Protein AF-A0A820NAB6-F1 (afdb_monomer)

Secondary structure (DSSP, 8-state):
-PPPPTTEEE-TTT--EEEGGGSSSSS--STT--TT-TTT-SS----PPTTEEE-TT-SS--EEEGGGSS--

InterPro domains:
  IPR002172 Low-density lipoprotein (LDL) receptor class A repeat [PF00057] (3-37)
  IPR002172 Low-density lipoprotein (LDL) receptor class A repeat [PR00261] (15-36)
  IPR002172 Low-density lipoprotein (LDL) receptor class A repeat [PR00261] (61-72)
  IPR002172 Low-density lipoprotein (LDL) receptor class A repeat [PS50068] (3-42)
  IPR002172 Low-density lipoprotein (LDL) receptor class A repeat [SM00192] (3-43)
  IPR002172 Low-density lipoprotein (LDL) receptor class A repeat [cd00112] (4-37)
  IPR023415 Low-density lipoprotein (LDL) receptor class A, conserved site [PS01209] (17-41)
  IPR036055 LDL receptor-like superfamily [G3DSA:4.10.400.10] (1-43)
  IPR036055 LDL receptor-like superfamily [SSF57424] (2-40)
  IPR051221 Low-density lipoprotein receptor-related [PTHR22722] (2-72)

Radius of gyration: 15.32 Å; Cα contacts (8 Å, |Δi|>4): 92; chains: 1; bounding box: 34×18×47 Å

Nearest PDB structures (foldseek):
  8yw1-assembly1_C  TM=9.118E-01  e=3.075E-04  Homo sapiens
  7qbf-assembly1_C  TM=5.438E-01  e=3.881E-05  Homo sapiens
  7qbe-assembly2_D  TM=5.108E-01  e=1.542E-04  Homo sapiens
  7qbg-assembly2_B  TM=5.027E-01  e=1.542E-04  Homo sapiens
  8jx8-assembly1_B  TM=4.566E-01  e=1.538E-03  Rattus norvegicus

Structure (mmCIF, N/CA/C/O backbone):
data_AF-A0A820NAB6-F1
#
_entry.id   AF-A0A820NAB6-F1
#
loop_
_atom_site.group_PDB
_atom_site.id
_atom_site.type_symbol
_atom_site.label_atom_id
_atom_site.label_alt_id
_atom_site.label_comp_id
_atom_site.label_asym_id
_atom_site.label_entity_id
_atom_site.label_seq_id
_atom_site.pdbx_PDB_ins_code
_atom_site.Cartn_x
_atom_site.Cartn_y
_atom_site.Cartn_z
_atom_site.occupancy
_atom_site.B_iso_or_equiv
_atom_site.auth_seq_id
_atom_site.auth_comp_id
_atom_site.auth_asym_id
_atom_site.auth_atom_id
_atom_site.pdbx_PDB_model_num
ATOM 1 N N . ALA A 1 1 ? -19.560 -1.955 20.252 1.00 49.00 1 ALA A N 1
ATOM 2 C CA . ALA A 1 1 ? -18.465 -1.635 19.317 1.00 49.00 1 ALA A CA 1
ATOM 3 C C . ALA A 1 1 ? -17.398 -2.712 19.461 1.00 49.00 1 ALA A C 1
ATOM 5 O O . ALA A 1 1 ? -16.831 -2.817 20.543 1.00 49.00 1 ALA A O 1
ATOM 6 N N . ARG A 1 2 ? -17.184 -3.566 18.451 1.00 61.84 2 ARG A N 1
ATOM 7 C CA . ARG A 1 2 ? -16.006 -4.448 18.438 1.00 61.84 2 ARG A CA 1
ATOM 8 C C . ARG A 1 2 ? -14.807 -3.551 18.146 1.00 61.84 2 ARG A C 1
ATOM 10 O O . ARG A 1 2 ? -14.797 -2.872 17.129 1.00 61.84 2 ARG A O 1
ATOM 17 N N . ASN A 1 3 ? -13.885 -3.450 19.096 1.00 72.88 3 ASN A N 1
ATOM 18 C CA . ASN A 1 3 ? -12.559 -2.929 18.793 1.00 72.88 3 ASN A CA 1
ATOM 19 C C . ASN A 1 3 ? -11.854 -4.005 17.967 1.00 72.88 3 ASN A C 1
ATOM 21 O O . ASN A 1 3 ? -11.916 -5.174 18.354 1.00 72.88 3 ASN A O 1
ATOM 25 N N . CYS A 1 4 ? -11.234 -3.619 16.852 1.00 83.06 4 CYS A N 1
ATOM 26 C CA . CYS A 1 4 ? -10.292 -4.497 16.172 1.00 83.06 4 CYS A CA 1
ATOM 27 C C . CYS A 1 4 ? -9.202 -4.899 17.182 1.00 83.06 4 CYS A C 1
ATOM 29 O O . CYS A 1 4 ? -8.833 -4.120 18.069 1.00 83.06 4 CYS A O 1
ATOM 31 N N . THR A 1 5 ? -8.744 -6.139 17.112 1.00 84.69 5 THR A N 1
ATOM 32 C CA . THR A 1 5 ? -7.645 -6.649 17.930 1.00 84.69 5 THR A CA 1
ATOM 33 C C . THR A 1 5 ? -6.327 -5.972 17.547 1.00 84.69 5 THR A C 1
ATOM 35 O O . THR A 1 5 ? -6.216 -5.329 16.506 1.00 84.69 5 THR A O 1
ATOM 38 N N . SER A 1 6 ? -5.284 -6.126 18.370 1.00 84.25 6 SER A N 1
ATOM 39 C CA . SER A 1 6 ? -3.958 -5.558 18.063 1.00 84.25 6 SER A CA 1
ATOM 40 C C . SER A 1 6 ? -3.365 -6.027 16.730 1.00 84.25 6 SER A C 1
ATOM 42 O O . SER A 1 6 ? -2.476 -5.349 16.216 1.00 84.25 6 SER A O 1
ATOM 44 N N . ASN A 1 7 ? -3.831 -7.154 16.186 1.00 84.88 7 ASN A N 1
ATOM 45 C CA . ASN A 1 7 ? -3.353 -7.730 14.928 1.00 84.88 7 ASN A CA 1
ATOM 46 C C . ASN A 1 7 ? -4.283 -7.435 13.747 1.00 84.88 7 ASN A C 1
ATOM 48 O O . ASN A 1 7 ? -4.039 -7.925 12.652 1.00 84.88 7 ASN A O 1
ATOM 52 N N . GLU A 1 8 ? -5.331 -6.643 13.957 1.00 90.31 8 GLU A N 1
ATOM 53 C CA . GLU A 1 8 ? -6.268 -6.249 12.914 1.00 90.31 8 GLU A CA 1
ATOM 54 C C . GLU A 1 8 ? -6.068 -4.768 12.558 1.00 90.31 8 GLU A C 1
ATOM 56 O O . GLU A 1 8 ? -5.762 -3.930 13.418 1.00 90.31 8 GLU A O 1
ATOM 61 N N . PHE A 1 9 ? -6.205 -4.455 11.275 1.00 87.19 9 PHE A N 1
ATOM 62 C CA . PHE A 1 9 ? -6.307 -3.104 10.752 1.00 87.19 9 PHE A CA 1
ATOM 63 C C . PHE A 1 9 ? -7.773 -2.722 10.608 1.00 87.19 9 PHE A C 1
ATOM 65 O O . PHE A 1 9 ? -8.621 -3.572 10.353 1.00 87.19 9 PHE A O 1
ATOM 72 N N . ARG A 1 10 ? -8.072 -1.438 10.797 1.00 88.50 10 ARG A N 1
ATOM 73 C CA . ARG A 1 10 ? -9.424 -0.922 10.660 1.00 88.50 10 ARG A CA 1
ATOM 74 C C . ARG A 1 10 ? -9.537 -0.111 9.378 1.00 88.50 10 ARG A C 1
ATOM 76 O O . ARG A 1 10 ? -8.937 0.960 9.319 1.00 88.50 10 ARG A O 1
ATOM 83 N N . CYS A 1 11 ? -10.360 -0.574 8.442 1.00 88.25 11 CYS A N 1
ATOM 84 C CA . CYS A 1 11 ? -10.653 0.123 7.195 1.00 88.25 11 CYS A CA 1
ATOM 85 C C . CYS A 1 11 ? -11.104 1.561 7.472 1.00 88.25 11 CYS A C 1
ATOM 87 O O . CYS A 1 11 ? -11.879 1.822 8.404 1.00 88.25 11 CYS A O 1
ATOM 89 N N . VAL A 1 12 ? -10.603 2.500 6.674 1.00 84.31 12 VAL A N 1
ATOM 90 C CA . VAL A 1 12 ? -10.738 3.940 6.930 1.00 84.31 12 VAL A CA 1
ATOM 91 C C . VAL A 1 12 ? -12.185 4.392 6.795 1.00 84.31 12 VAL A C 1
ATOM 93 O O . VAL A 1 12 ? -12.685 5.119 7.659 1.00 84.31 12 VAL A O 1
ATOM 96 N N . SER A 1 13 ? -12.864 3.955 5.735 1.00 81.38 13 SER A N 1
ATOM 97 C CA . SER A 1 13 ? -14.202 4.447 5.408 1.00 81.38 13 SER A CA 1
ATOM 98 C C . SER A 1 13 ? -15.304 3.565 5.980 1.00 81.38 13 SER A C 1
ATOM 100 O O . SER A 1 13 ? -16.303 4.084 6.483 1.00 81.38 13 SER A O 1
ATOM 102 N N . THR A 1 14 ? -15.142 2.239 5.934 1.00 81.19 14 THR A N 1
ATOM 103 C CA . THR A 1 14 ? -16.179 1.319 6.426 1.00 81.19 14 THR A CA 1
ATOM 104 C C . THR A 1 14 ? -16.051 1.013 7.914 1.00 81.19 14 THR A C 1
ATOM 106 O O . THR A 1 14 ? -17.051 0.763 8.593 1.00 81.19 14 THR A O 1
ATOM 109 N N . GLY A 1 15 ? -14.837 1.092 8.465 1.00 82.56 15 GLY A N 1
ATOM 110 C CA . GLY A 1 15 ? -14.563 0.721 9.847 1.00 82.56 15 GLY A CA 1
ATOM 111 C C . GLY A 1 15 ? -14.565 -0.788 10.102 1.00 82.56 15 GLY A C 1
ATOM 112 O O . GLY A 1 15 ? -14.597 -1.165 11.283 1.00 82.56 15 GLY A O 1
ATOM 113 N N . ASP A 1 16 ? -14.550 -1.599 9.037 1.00 86.06 16 ASP A N 1
ATOM 114 C CA . ASP A 1 16 ? -14.331 -3.047 9.080 1.00 86.06 16 ASP A CA 1
ATOM 115 C C . ASP A 1 16 ? -12.935 -3.374 9.610 1.00 86.06 16 ASP A C 1
ATOM 117 O O . ASP A 1 16 ? -12.038 -2.534 9.579 1.00 86.06 16 ASP A O 1
ATOM 121 N N . CYS A 1 17 ? -12.773 -4.577 10.159 1.00 88.31 17 CYS A N 1
ATOM 122 C CA . CYS A 1 17 ? -11.492 -5.052 10.668 1.00 88.31 17 CYS A CA 1
ATOM 123 C C . CYS A 1 17 ? -10.973 -6.156 9.747 1.00 88.31 17 CYS A C 1
ATOM 125 O O . CYS A 1 17 ? -11.629 -7.191 9.627 1.00 88.31 17 CYS A O 1
ATOM 127 N N . ILE A 1 18 ? -9.801 -5.947 9.165 1.00 87.50 18 ILE A N 1
ATOM 128 C CA . ILE A 1 18 ? -9.051 -6.951 8.404 1.00 87.50 18 ILE A CA 1
ATOM 129 C C . ILE A 1 18 ? -7.783 -7.322 9.175 1.00 87.50 18 ILE A C 1
ATOM 131 O O . ILE A 1 18 ? -7.437 -6.651 10.150 1.00 87.50 18 ILE A O 1
ATOM 135 N N . LEU A 1 19 ? -7.077 -8.381 8.789 1.00 86.19 19 LEU A N 1
ATOM 136 C CA . LEU A 1 19 ? -5.787 -8.692 9.408 1.00 86.19 19 LEU A CA 1
ATOM 137 C C . LEU A 1 19 ? -4.740 -7.659 8.982 1.00 86.19 19 LEU A C 1
ATOM 139 O O . LEU A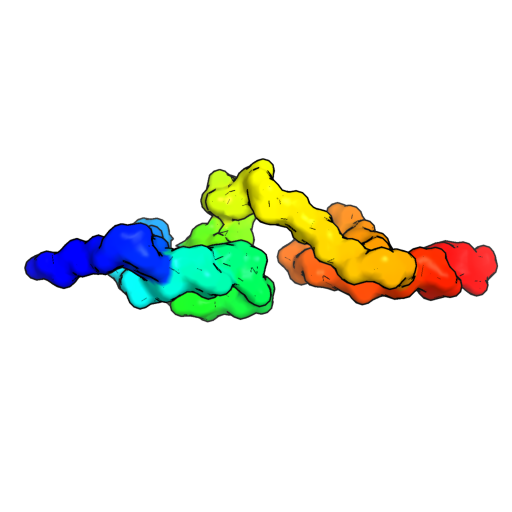 1 19 ? -4.745 -7.189 7.857 1.00 86.19 19 LEU A O 1
ATOM 143 N N . LYS A 1 20 ? -3.802 -7.311 9.867 1.00 81.81 20 LYS A N 1
ATOM 144 C CA . LYS A 1 20 ? -2.667 -6.450 9.487 1.00 81.81 20 LYS A CA 1
ATOM 145 C C . LYS A 1 20 ? -1.743 -7.095 8.456 1.00 81.81 20 LYS A C 1
ATOM 147 O O . LYS A 1 20 ? -0.973 -6.382 7.838 1.00 81.81 20 LYS A O 1
ATOM 152 N N . GLU A 1 21 ? -1.790 -8.419 8.329 1.00 79.56 21 GLU A N 1
ATOM 153 C CA . GLU A 1 21 ? -1.097 -9.171 7.274 1.00 79.56 21 GLU A CA 1
ATOM 154 C C . GLU A 1 21 ? -1.747 -8.982 5.896 1.00 79.56 21 GLU A C 1
ATOM 156 O O . GLU A 1 21 ? -1.112 -9.315 4.908 1.00 79.56 21 GLU A O 1
ATOM 161 N N . TRP A 1 22 ? -2.980 -8.466 5.858 1.00 84.19 22 TRP A N 1
ATOM 162 C CA . TRP A 1 22 ? -3.730 -8.101 4.651 1.00 84.19 22 TRP A CA 1
ATOM 163 C C . TRP A 1 22 ? -3.654 -6.596 4.363 1.00 84.19 22 TRP A C 1
ATOM 165 O O . TRP A 1 22 ? -4.424 -6.063 3.588 1.00 84.19 22 TRP A O 1
ATOM 175 N N . MET A 1 23 ? -2.790 -5.860 5.069 1.00 81.81 23 MET A N 1
ATOM 176 C CA . MET A 1 23 ? -2.457 -4.504 4.637 1.00 81.81 23 MET A CA 1
ATOM 177 C C . MET A 1 23 ? -1.299 -4.583 3.658 1.00 81.81 23 MET A C 1
ATOM 179 O O . MET A 1 23 ? -0.291 -5.217 3.976 1.00 81.81 23 MET A O 1
ATOM 183 N N . CYS A 1 24 ? -1.403 -3.840 2.560 1.00 77.69 24 CYS A N 1
ATOM 184 C CA . CYS A 1 24 ? -0.378 -3.739 1.527 1.00 77.69 24 CYS A CA 1
ATOM 185 C C . CYS A 1 24 ? -0.064 -5.098 0.857 1.00 77.69 24 CYS A C 1
ATOM 187 O O . CYS A 1 24 ? 1.072 -5.337 0.428 1.00 77.69 24 CYS A O 1
ATOM 189 N N . ASP A 1 25 ? -1.040 -6.011 0.802 1.00 77.69 25 ASP A N 1
ATOM 190 C CA . ASP A 1 25 ? -0.863 -7.399 0.369 1.00 77.69 25 ASP A CA 1
ATOM 191 C C . ASP A 1 25 ? -1.278 -7.667 -1.090 1.00 77.69 25 ASP A C 1
ATOM 193 O O . ASP A 1 25 ? -1.029 -8.767 -1.596 1.00 77.69 25 ASP A O 1
ATOM 197 N N . HIS A 1 26 ? -1.697 -6.623 -1.816 1.00 71.94 26 HIS A N 1
ATOM 198 C CA . HIS A 1 26 ? -2.163 -6.623 -3.211 1.00 71.94 26 HIS A CA 1
ATOM 199 C C . HIS A 1 26 ? -3.594 -7.127 -3.431 1.00 71.94 26 HIS A C 1
ATOM 201 O O . HIS A 1 26 ? -3.983 -7.287 -4.596 1.00 71.94 26 HIS A O 1
ATOM 207 N N . ASP A 1 27 ? -4.366 -7.366 -2.373 1.00 80.31 27 ASP A N 1
ATOM 208 C CA . ASP A 1 27 ? -5.803 -7.613 -2.463 1.00 80.31 27 ASP A CA 1
ATOM 209 C C . ASP A 1 27 ? -6.584 -6.459 -1.818 1.00 80.31 27 ASP A C 1
ATOM 211 O O . ASP A 1 27 ? -6.151 -5.847 -0.848 1.00 80.31 27 ASP A O 1
ATOM 215 N N . ASP A 1 28 ? -7.741 -6.131 -2.393 1.00 82.75 28 ASP A N 1
ATOM 216 C CA . ASP A 1 28 ? -8.632 -5.126 -1.812 1.00 82.75 28 ASP A CA 1
ATOM 217 C C . ASP A 1 28 ? -9.474 -5.812 -0.717 1.00 82.75 28 ASP A C 1
ATOM 219 O O . ASP A 1 28 ? -10.655 -6.130 -0.921 1.00 82.75 28 ASP A O 1
ATOM 223 N N . ASP A 1 29 ? -8.876 -6.068 0.448 1.00 86.81 29 ASP A N 1
ATOM 224 C CA . ASP A 1 29 ? -9.557 -6.692 1.585 1.00 86.81 29 ASP A CA 1
ATOM 225 C C . ASP A 1 29 ? -10.489 -5.703 2.300 1.00 86.81 29 ASP A C 1
ATOM 227 O O . ASP A 1 29 ? -11.539 -6.089 2.844 1.00 86.81 29 ASP A O 1
ATOM 231 N N . CYS A 1 30 ? -10.171 -4.404 2.275 1.00 86.94 30 CYS A N 1
ATOM 232 C CA . CYS A 1 30 ? -11.129 -3.381 2.668 1.00 86.94 30 CYS A CA 1
ATOM 233 C C . CYS A 1 30 ? -12.151 -3.107 1.551 1.00 86.94 30 CYS A C 1
ATOM 235 O O . CYS A 1 30 ? -11.791 -2.898 0.394 1.00 86.94 30 CYS A O 1
ATOM 237 N N . PRO A 1 31 ? -13.444 -2.923 1.886 1.00 83.50 31 PRO A N 1
ATOM 238 C CA . PRO A 1 31 ? -14.461 -2.550 0.897 1.00 83.50 31 PRO A CA 1
ATOM 239 C C . PRO A 1 31 ? -14.207 -1.187 0.232 1.00 83.50 31 PRO A C 1
ATOM 241 O O . PRO A 1 31 ? -14.838 -0.858 -0.772 1.00 83.50 31 PRO A O 1
ATOM 244 N N . ASP A 1 32 ? -13.353 -0.366 0.845 1.00 84.12 32 ASP A N 1
ATOM 245 C CA . ASP A 1 32 ? -12.886 0.919 0.339 1.00 84.12 32 ASP A CA 1
ATOM 246 C C . ASP A 1 32 ? -11.418 0.914 -0.129 1.00 84.12 32 ASP A C 1
ATOM 248 O O . ASP A 1 32 ? -10.897 1.997 -0.383 1.00 84.12 32 ASP A O 1
ATOM 252 N N . ALA A 1 33 ? -10.777 -0.261 -0.241 1.00 80.62 33 ALA A N 1
ATOM 253 C CA . ALA A 1 33 ? -9.372 -0.450 -0.643 1.00 80.62 33 ALA A CA 1
ATOM 254 C C . ALA A 1 33 ? -8.378 0.423 0.148 1.00 80.62 33 ALA A C 1
ATOM 256 O O . ALA A 1 33 ? -7.335 0.847 -0.350 1.00 80.62 33 ALA A O 1
ATOM 257 N N . SER A 1 34 ? -8.746 0.788 1.382 1.00 85.12 34 SER A N 1
ATOM 258 C CA . SER A 1 34 ? -7.930 1.682 2.201 1.00 85.12 34 SER A CA 1
ATOM 259 C C . SER A 1 34 ? -6.742 0.975 2.844 1.00 85.12 34 SER A C 1
ATOM 261 O O . SER A 1 34 ? -5.775 1.626 3.217 1.00 85.12 34 SER A O 1
ATOM 263 N N . ASP A 1 35 ? -6.801 -0.341 2.954 1.00 84.38 35 ASP A N 1
ATOM 264 C CA . ASP A 1 35 ? -5.684 -1.225 3.268 1.00 84.38 35 ASP A CA 1
ATOM 265 C C . ASP A 1 35 ? -4.551 -1.187 2.239 1.00 84.38 35 ASP A C 1
ATOM 267 O O . ASP A 1 35 ? -3.396 -1.308 2.637 1.00 84.38 35 ASP A O 1
ATOM 271 N N . GLU A 1 36 ? -4.866 -0.902 0.976 1.00 83.31 36 GLU A N 1
ATOM 272 C CA . GLU A 1 36 ? -3.901 -0.745 -0.121 1.00 83.31 36 GLU A CA 1
ATOM 273 C C . GLU A 1 36 ? -3.597 0.733 -0.457 1.00 83.31 36 GLU A C 1
ATOM 275 O O . GLU A 1 36 ? -2.931 1.050 -1.448 1.00 83.31 36 GLU A O 1
ATOM 280 N N . ASP A 1 37 ? -4.076 1.688 0.351 1.00 80.06 37 ASP A N 1
ATOM 281 C CA . ASP A 1 37 ? -3.886 3.113 0.069 1.00 80.06 37 ASP A CA 1
ATOM 282 C C . ASP A 1 37 ? -2.410 3.520 0.235 1.00 80.06 37 ASP A C 1
ATOM 284 O O . ASP A 1 37 ? -1.777 3.296 1.271 1.00 80.06 37 ASP A O 1
ATOM 288 N N . ALA A 1 38 ? -1.860 4.212 -0.765 1.00 70.88 38 ALA A N 1
ATOM 289 C CA . ALA A 1 38 ? -0.470 4.677 -0.769 1.00 70.88 38 ALA A CA 1
ATOM 290 C C . ALA A 1 38 ? -0.112 5.593 0.423 1.00 70.88 38 ALA A C 1
ATOM 292 O O . ALA A 1 38 ? 1.060 5.721 0.785 1.00 70.88 38 ALA A O 1
ATOM 293 N N . VAL A 1 39 ? -1.100 6.247 1.044 1.00 72.19 39 VAL A N 1
ATOM 294 C CA . VAL A 1 39 ? -0.916 7.054 2.260 1.00 72.19 39 VAL A CA 1
ATOM 295 C C . VAL A 1 39 ? -0.733 6.170 3.499 1.00 72.19 39 VAL A C 1
ATOM 297 O O . VAL A 1 39 ? -0.024 6.566 4.429 1.00 72.19 39 VAL A O 1
ATOM 300 N N . LEU A 1 40 ? -1.357 4.989 3.521 1.00 74.50 40 LEU A N 1
ATOM 301 C CA . LEU A 1 40 ? -1.315 4.022 4.623 1.00 74.50 40 LEU A CA 1
ATOM 302 C C . LEU A 1 40 ? -0.208 2.974 4.470 1.00 74.50 40 LEU A C 1
ATOM 304 O O . LEU A 1 40 ? 0.307 2.507 5.488 1.00 74.50 40 LEU A O 1
ATOM 308 N N . CYS A 1 41 ? 0.261 2.749 3.240 1.00 74.06 41 CYS A N 1
ATOM 309 C CA . CYS A 1 41 ? 1.431 1.939 2.893 1.00 74.06 41 CYS A CA 1
ATOM 310 C C . CYS A 1 41 ? 2.676 2.781 2.496 1.00 74.06 41 CYS A C 1
ATOM 312 O O . CYS A 1 41 ? 3.251 2.561 1.430 1.00 74.06 41 CYS A O 1
ATOM 314 N N . PRO A 1 42 ? 3.179 3.736 3.316 1.00 57.75 42 PRO A N 1
ATOM 315 C CA . PRO A 1 42 ? 4.305 4.602 2.938 1.00 57.75 42 PRO A CA 1
ATOM 316 C C . PRO A 1 42 ? 5.691 3.939 3.074 1.00 57.75 42 PRO A C 1
ATOM 318 O O . PRO A 1 42 ? 6.707 4.597 2.844 1.00 57.75 42 PRO A O 1
ATOM 321 N N . GLY A 1 43 ? 5.762 2.680 3.520 1.00 52.81 43 GLY A N 1
ATOM 322 C CA . GLY A 1 43 ? 7.012 2.032 3.939 1.00 52.81 43 GLY A CA 1
ATOM 323 C C . GLY A 1 43 ? 7.128 0.540 3.640 1.00 52.81 43 GLY A C 1
ATOM 324 O O . GLY A 1 43 ? 8.205 -0.019 3.853 1.00 52.81 43 GLY A O 1
ATOM 325 N N . GLU A 1 44 ? 6.088 -0.097 3.106 1.00 52.84 44 GLU A N 1
ATOM 326 C CA . GLU A 1 44 ? 6.253 -1.397 2.465 1.00 52.84 44 GLU A CA 1
ATOM 327 C C . GLU A 1 44 ? 6.802 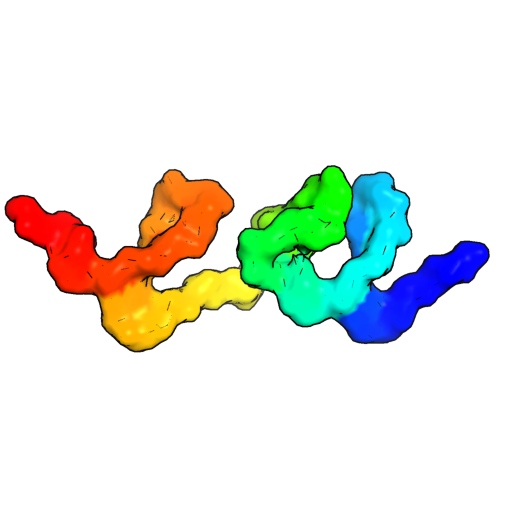-1.114 1.078 1.00 52.84 44 GLU A C 1
ATOM 329 O O . GLU A 1 44 ? 6.088 -0.879 0.107 1.00 52.84 44 GLU A O 1
ATOM 334 N N . VAL A 1 45 ? 8.127 -0.987 1.032 1.00 53.78 45 VAL A N 1
ATOM 335 C CA . VAL A 1 45 ? 8.883 -0.924 -0.207 1.00 53.78 45 VAL A CA 1
ATOM 336 C C . VAL A 1 45 ? 8.519 -2.206 -0.934 1.00 53.78 45 VAL A C 1
ATOM 338 O O . VAL A 1 45 ? 9.059 -3.269 -0.609 1.00 53.78 45 VAL A O 1
ATOM 341 N N . PHE A 1 46 ? 7.565 -2.120 -1.866 1.00 60.31 46 PHE A N 1
ATOM 342 C CA . PHE A 1 46 ? 7.332 -3.186 -2.820 1.00 60.31 46 PHE A CA 1
ATOM 343 C C . PHE A 1 46 ? 8.736 -3.574 -3.291 1.00 60.31 46 PHE A C 1
ATOM 345 O O . PHE A 1 46 ? 9.559 -2.724 -3.650 1.00 60.31 46 PHE A O 1
ATOM 352 N N . SER A 1 47 ? 9.101 -4.826 -3.070 1.00 63.16 47 SER A N 1
ATOM 353 C CA . SER A 1 47 ? 10.446 -5.322 -3.313 1.00 63.16 47 SER A CA 1
ATOM 354 C C . SER A 1 47 ? 10.259 -6.654 -3.990 1.00 63.16 47 SER A C 1
ATOM 356 O O . SER A 1 47 ? 9.914 -7.663 -3.381 1.00 63.16 47 SER A O 1
ATOM 358 N N . CYS A 1 48 ? 10.403 -6.624 -5.308 1.00 69.81 48 CYS A N 1
ATOM 359 C CA . CYS A 1 48 ? 10.304 -7.836 -6.084 1.00 69.81 48 CYS A CA 1
ATOM 360 C C . CYS A 1 48 ? 11.419 -8.820 -5.675 1.00 69.81 48 CYS A C 1
ATOM 362 O O . CYS A 1 48 ? 12.517 -8.387 -5.307 1.00 69.81 48 CYS A O 1
ATOM 364 N N . PRO A 1 49 ? 11.161 -10.1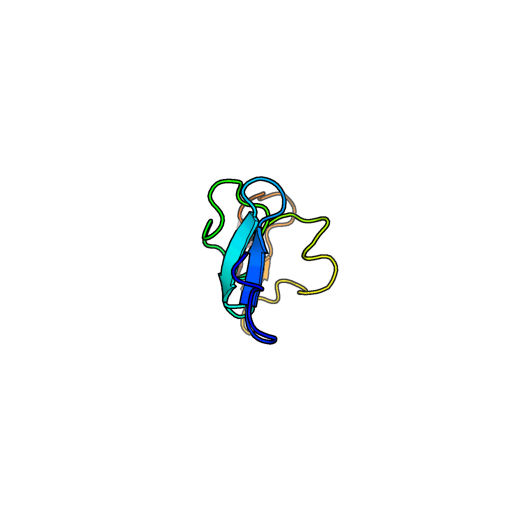37 -5.759 1.00 73.25 49 PRO A N 1
ATOM 365 C CA . PRO A 1 49 ? 12.174 -11.177 -5.603 1.00 73.25 49 PRO A CA 1
ATOM 366 C C . PRO A 1 49 ? 13.436 -10.900 -6.431 1.00 73.25 49 PRO A C 1
ATOM 368 O O . PRO A 1 49 ? 13.387 -10.215 -7.456 1.00 73.25 49 PRO A O 1
ATOM 371 N N . GLU A 1 50 ? 14.576 -11.473 -6.029 1.00 74.81 50 GLU A N 1
ATOM 372 C CA . GLU A 1 50 ? 15.837 -11.313 -6.763 1.00 74.81 50 GLU A CA 1
ATOM 373 C C . GLU A 1 50 ? 15.654 -11.596 -8.269 1.00 74.81 50 GLU A C 1
ATOM 375 O O . GLU A 1 50 ? 15.143 -12.645 -8.666 1.00 74.81 50 GLU A O 1
ATOM 380 N N . ASN A 1 51 ? 16.126 -10.671 -9.115 1.00 76.00 51 ASN A N 1
ATOM 381 C CA . ASN A 1 51 ? 15.956 -10.643 -10.581 1.00 76.00 51 ASN A CA 1
ATOM 382 C C . ASN A 1 51 ? 14.577 -10.203 -11.099 1.00 76.00 51 ASN A C 1
ATOM 384 O O . ASN A 1 51 ? 14.256 -10.415 -12.273 1.00 76.00 51 ASN A O 1
ATOM 388 N N . GLN A 1 52 ? 13.787 -9.525 -10.275 1.00 82.75 52 GLN A N 1
ATOM 389 C CA . GLN A 1 52 ? 12.593 -8.813 -10.707 1.00 82.75 52 GLN A CA 1
ATOM 390 C C . GLN A 1 52 ? 12.657 -7.347 -10.266 1.00 82.75 52 GLN A C 1
ATOM 392 O O . GLN A 1 52 ? 13.280 -7.006 -9.263 1.00 82.75 52 GLN A O 1
ATOM 397 N N . MET A 1 53 ? 12.049 -6.467 -11.051 1.00 79.94 53 MET A N 1
ATOM 398 C CA . MET A 1 53 ? 11.944 -5.043 -10.774 1.00 79.94 53 MET A CA 1
ATOM 399 C C . MET A 1 53 ? 10.504 -4.574 -10.908 1.00 79.94 53 MET A C 1
ATOM 401 O O . MET A 1 53 ? 9.673 -5.222 -11.540 1.00 79.94 53 MET A O 1
ATOM 405 N N . ILE A 1 54 ? 10.236 -3.432 -10.298 1.00 75.19 54 ILE A N 1
ATOM 406 C CA . ILE A 1 54 ? 8.903 -2.856 -10.180 1.00 75.19 54 ILE A CA 1
ATOM 407 C C . ILE A 1 54 ? 8.679 -1.932 -11.349 1.00 75.19 54 ILE A C 1
ATOM 409 O O . ILE A 1 54 ? 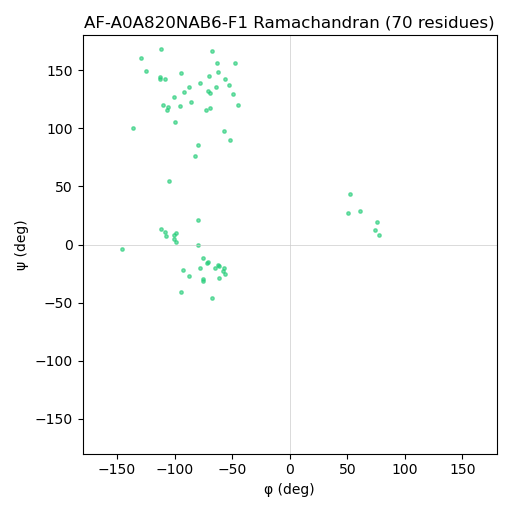9.527 -1.083 -11.631 1.00 75.19 54 ILE A O 1
ATOM 413 N N . CYS A 1 55 ? 7.537 -2.079 -12.008 1.00 72.81 55 CYS A N 1
ATOM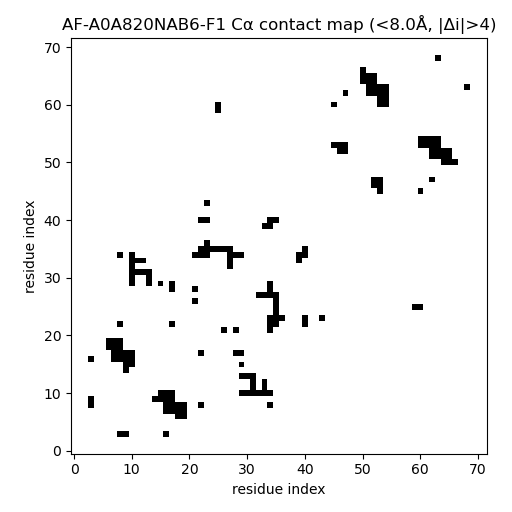 414 C CA . CYS A 1 55 ? 7.105 -1.102 -12.990 1.00 72.81 55 CYS A CA 1
ATOM 415 C C . CYS A 1 55 ? 6.732 0.216 -12.274 1.00 72.81 55 CYS A C 1
ATOM 417 O O . CYS A 1 55 ? 5.806 0.224 -11.466 1.00 72.81 55 CYS A O 1
ATOM 419 N N . PRO A 1 56 ? 7.434 1.335 -12.547 1.00 64.19 56 PRO A N 1
ATOM 420 C CA . PRO A 1 56 ? 7.219 2.602 -11.838 1.00 64.19 56 PRO A CA 1
ATOM 421 C C . PRO A 1 56 ? 5.889 3.296 -12.181 1.00 64.19 56 PRO A C 1
ATOM 423 O O . PRO A 1 56 ? 5.471 4.189 -11.453 1.00 64.19 56 PRO A O 1
ATOM 426 N N . ASP A 1 57 ? 5.221 2.889 -13.265 1.00 62.44 57 ASP A N 1
ATOM 427 C CA . ASP A 1 57 ? 4.005 3.524 -13.799 1.00 62.44 57 ASP A CA 1
ATOM 428 C C . ASP A 1 57 ? 2.744 2.649 -13.670 1.00 62.44 57 ASP A C 1
ATOM 430 O O . ASP A 1 57 ? 1.719 2.923 -14.297 1.00 62.44 57 ASP A O 1
ATOM 434 N N . THR A 1 58 ? 2.793 1.574 -12.881 1.00 56.25 58 THR A N 1
ATOM 435 C CA . THR A 1 58 ? 1.636 0.696 -12.672 1.00 56.25 58 THR A CA 1
ATOM 436 C C . THR A 1 58 ? 1.043 0.920 -11.289 1.00 56.25 58 THR A C 1
ATOM 438 O O . THR A 1 58 ? 1.692 0.659 -10.283 1.00 56.25 58 THR A O 1
ATOM 441 N N . THR A 1 59 ? -0.221 1.353 -11.247 1.00 55.06 59 THR A N 1
ATOM 442 C CA . THR A 1 59 ? -1.034 1.442 -10.015 1.00 55.0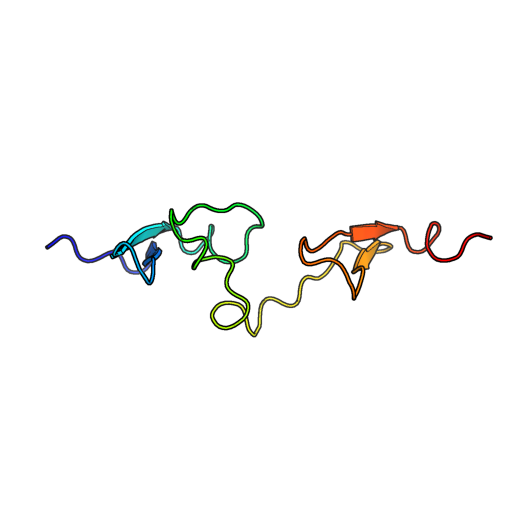6 59 THR A CA 1
ATOM 443 C C . THR A 1 59 ? -1.232 0.074 -9.354 1.00 55.06 59 THR A C 1
ATOM 445 O O . THR A 1 59 ? -1.545 -0.007 -8.179 1.00 55.06 59 THR A O 1
ATOM 448 N N . ILE A 1 60 ? -1.019 -0.999 -10.118 1.00 55.97 60 ILE A N 1
ATOM 449 C CA . ILE A 1 60 ? -0.907 -2.375 -9.648 1.00 55.97 60 ILE A CA 1
ATOM 450 C C . ILE A 1 60 ? 0.587 -2.660 -9.603 1.00 55.97 60 ILE A C 1
ATOM 452 O O . ILE A 1 60 ? 1.214 -2.765 -10.653 1.00 55.97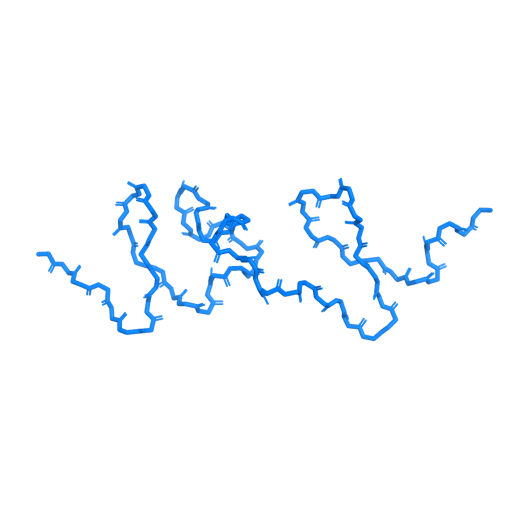 60 ILE A O 1
ATOM 456 N N . HIS A 1 61 ? 1.175 -2.702 -8.417 1.00 66.12 61 HIS A N 1
ATOM 457 C CA . HIS A 1 61 ? 2.579 -3.020 -8.184 1.00 66.12 61 HIS A CA 1
ATOM 458 C C . HIS A 1 61 ? 2.979 -4.340 -8.884 1.00 66.12 61 HIS A C 1
ATOM 460 O O . HIS A 1 61 ? 2.839 -5.431 -8.343 1.00 66.12 61 HIS A O 1
ATOM 466 N N . GLN A 1 62 ? 3.437 -4.261 -10.141 1.00 73.50 62 GLN A N 1
ATOM 467 C CA . GLN A 1 62 ? 3.747 -5.426 -10.968 1.00 73.50 62 GLN A CA 1
ATOM 468 C C . GLN A 1 62 ? 5.257 -5.675 -10.990 1.00 73.50 62 GLN A C 1
ATOM 470 O O . GLN A 1 62 ? 6.046 -4.792 -11.339 1.00 73.50 62 GLN A O 1
ATOM 475 N N . CYS A 1 63 ? 5.652 -6.908 -10.663 1.00 80.81 63 CYS A N 1
ATOM 476 C CA . CYS A 1 63 ? 7.024 -7.382 -10.807 1.00 80.81 63 CYS A CA 1
ATOM 477 C C . CYS A 1 63 ? 7.277 -7.900 -12.222 1.00 80.81 63 CYS A C 1
ATOM 479 O O . CYS A 1 63 ? 6.639 -8.848 -12.682 1.00 80.81 63 CYS A O 1
ATOM 481 N N . VAL A 1 64 ? 8.264 -7.321 -12.895 1.00 82.62 64 VAL A N 1
ATOM 482 C CA . VAL A 1 64 ? 8.766 -7.788 -14.188 1.00 82.62 64 VAL A CA 1
ATOM 483 C C . VAL A 1 64 ? 10.184 -8.316 -14.022 1.00 82.62 64 VAL A C 1
ATOM 485 O O . VAL A 1 64 ? 10.971 -7.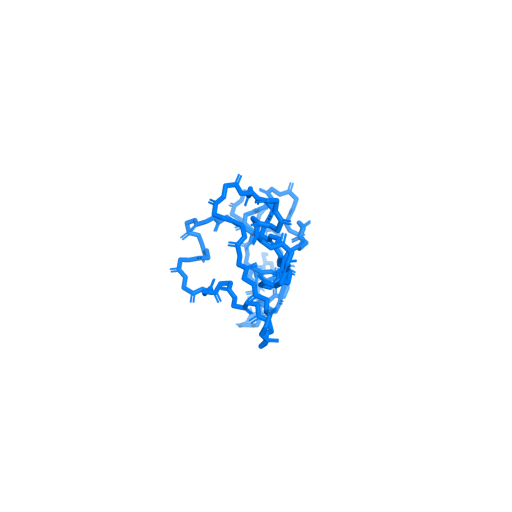779 -13.248 1.00 82.62 64 VAL A O 1
ATOM 488 N N . ASN A 1 65 ? 10.538 -9.395 -14.722 1.00 84.81 65 ASN A N 1
ATOM 489 C CA . ASN A 1 65 ? 11.917 -9.876 -14.702 1.00 84.81 65 ASN A CA 1
ATOM 490 C C . ASN A 1 65 ? 12.838 -8.815 -15.321 1.00 84.81 65 ASN A C 1
ATOM 492 O O . ASN A 1 65 ? 12.519 -8.287 -16.383 1.00 84.81 65 ASN A O 1
ATOM 496 N N . VAL A 1 66 ? 13.992 -8.536 -14.706 1.00 82.56 66 VAL A N 1
ATOM 497 C CA . VAL A 1 66 ? 14.948 -7.547 -15.250 1.00 82.56 66 VAL A CA 1
ATOM 498 C C . VAL A 1 66 ? 15.387 -7.872 -16.682 1.00 82.56 66 VAL A C 1
ATOM 500 O O . VAL A 1 66 ? 15.727 -6.967 -17.432 1.00 82.56 66 VAL A O 1
ATOM 503 N N . THR A 1 67 ? 15.334 -9.144 -17.093 1.00 83.19 67 THR A N 1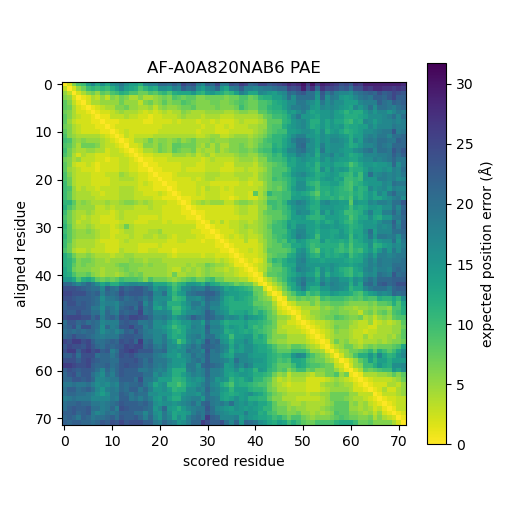
ATOM 504 C CA . THR A 1 67 ? 15.643 -9.580 -18.470 1.00 83.19 67 THR A CA 1
ATOM 505 C C . THR A 1 67 ? 14.555 -9.262 -19.500 1.00 83.19 67 THR A C 1
ATOM 507 O O . THR A 1 67 ? 14.785 -9.421 -20.693 1.00 83.19 67 THR A O 1
ATOM 510 N N . GLN A 1 68 ? 13.369 -8.859 -19.053 1.00 81.50 68 GLN A N 1
ATOM 511 C CA . GLN A 1 68 ? 12.209 -8.519 -19.885 1.00 81.50 68 GLN A CA 1
ATOM 512 C C . GLN A 1 68 ? 11.949 -7.008 -19.902 1.00 81.50 68 GLN A C 1
ATOM 514 O O . GLN A 1 68 ? 10.925 -6.546 -20.395 1.00 81.50 68 GLN A O 1
ATOM 519 N N . VAL A 1 69 ? 12.859 -6.226 -19.320 1.00 83.38 69 VAL A N 1
ATOM 520 C CA . VAL A 1 69 ? 12.768 -4.770 -19.298 1.00 83.38 69 VAL A CA 1
ATOM 521 C C . VAL A 1 69 ? 13.585 -4.229 -20.458 1.00 83.38 69 VAL A C 1
ATOM 523 O O . VAL A 1 69 ? 14.798 -4.423 -20.501 1.00 83.38 69 VAL A O 1
ATOM 526 N N . CYS A 1 70 ? 12.918 -3.523 -21.373 1.00 76.56 70 CYS A N 1
ATOM 527 C CA . CYS A 1 70 ? 13.546 -2.901 -22.541 1.00 76.56 70 CYS A CA 1
ATOM 528 C C . CYS A 1 70 ? 14.393 -3.894 -23.361 1.00 76.56 70 CYS A C 1
ATOM 530 O O . CYS A 1 70 ? 15.501 -3.567 -23.778 1.00 76.56 70 CYS A O 1
ATOM 532 N N . ASP A 1 71 ? 13.878 -5.102 -23.586 1.00 79.62 71 ASP A N 1
ATOM 533 C CA . ASP A 1 71 ? 14.523 -6.175 -24.352 1.00 79.62 71 ASP A CA 1
ATOM 534 C C . ASP A 1 71 ? 14.394 -6.011 -25.883 1.00 79.62 71 ASP A C 1
ATOM 536 O O . ASP A 1 71 ? 14.547 -6.980 -26.631 1.00 79.62 71 ASP A O 1
ATOM 540 N N . GLY A 1 72 ? 14.127 -4.782 -26.345 1.00 66.44 72 GLY A N 1
ATOM 541 C CA . GLY A 1 72 ? 14.016 -4.387 -27.754 1.00 66.44 72 GLY A CA 1
ATOM 542 C C . GLY A 1 72 ? 15.279 -3.744 -28.309 1.00 66.44 72 GLY A C 1
ATOM 543 O O . GLY A 1 72 ? 15.772 -2.780 -27.680 1.00 66.44 72 GLY A O 1
#

pLDDT: mean 76.34, std 10.47, range [49.0, 90.31]

Mean predicted aligned error: 10.69 Å

Organism: NCBI:txid392033

Sequence (72 aa):
ARNCTSNEFRCVSTGDCILKEWMCDHDDDCPDASDEDAVLCPGEVFSCPENQMICPDTTIHQCVNVTQVCDG

Solvent-accessible surface area (backbone atoms only — not comparable to full-atom values): 4699 Å² total; per-residue (Å²): 132,87,72,66,53,98,65,34,37,65,30,78,83,79,61,47,66,46,50,49,82,48,43,66,62,88,55,72,77,29,99,73,36,43,38,59,28,70,87,74,43,79,74,71,71,86,70,51,62,94,69,32,40,70,49,93,87,44,97,62,87,40,70,41,47,58,82,70,57,82,77,119

Foldseek 3Di:
DDDAPPQWDAADPPRDTDGLCQQCVQDQPDPVSSSVDCVNPVDPPPDDPPQWDFDPPDPRGDTDGPCPPPVD